Protein AF-C6LG94-F1 (afdb_monomer_lite)

Organism: NCBI:txid478749

Radius of gyration: 18.1 Å; chains: 1; bounding box: 51×27×47 Å

Sequence (139 aa):
MAMPISNYAVVGSKYISIVCTLVPGVIGSIVLNLISSFIYGHWDLTLYVLSMAMSVLIPAFWAAICLLLTYWFGFRSAQMMSILCIFPIFYMVKMLEDETGWKALPDTMTPYVLIFCVICAVLFVFSYFLSVVGYSRKE

Secondary structure (DSSP, 8-state):
------HHHHHHHHHHHHHHHHHHHHHHHHHHHHHHHHHH----HHHHHHHHHHHHHHHHHHHH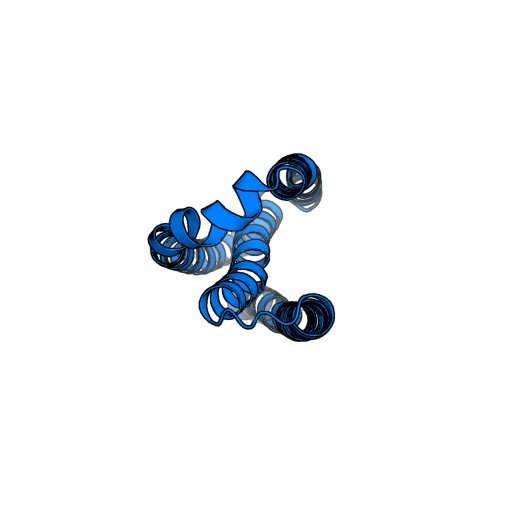HHHHHHHHH-HHHHHHHHHHTHHHHHHHHHHHHSHHHHHHHHHHHHHHHHHHHHHHHHHHHHHHHHHHHHHHTT-

InterPro domains:
  IPR025699 ABC-2 membrane transporter-like [PF13346] (1-135)

Structure (mmCIF, N/CA/C/O backbone):
data_AF-C6LG94-F1
#
_entry.id   AF-C6LG94-F1
#
loop_
_atom_site.group_PDB
_atom_site.id
_atom_site.type_symbol
_atom_site.label_atom_id
_atom_site.label_alt_id
_atom_site.label_comp_id
_atom_site.label_asym_id
_atom_site.label_entity_id
_atom_site.label_seq_id
_atom_site.pdbx_PDB_ins_code
_atom_site.Cartn_x
_atom_site.Cartn_y
_atom_site.Cartn_z
_atom_site.occupancy
_atom_site.B_iso_or_equiv
_atom_site.auth_seq_id
_atom_site.auth_comp_id
_atom_site.auth_asym_id
_atom_site.auth_atom_id
_atom_site.pdbx_PDB_model_num
ATOM 1 N N . MET A 1 1 ? 31.385 -3.767 -11.885 1.00 38.22 1 MET A N 1
ATOM 2 C CA . MET A 1 1 ? 30.985 -5.090 -12.408 1.00 38.22 1 MET A CA 1
ATOM 3 C C . MET A 1 1 ? 29.487 -5.221 -12.204 1.00 38.22 1 MET A C 1
ATOM 5 O O . MET A 1 1 ? 29.061 -5.452 -11.081 1.00 38.22 1 MET A O 1
ATOM 9 N N . ALA A 1 2 ? 28.692 -4.943 -13.237 1.00 41.72 2 ALA A N 1
ATOM 10 C CA . ALA A 1 2 ? 27.245 -5.117 -13.181 1.00 41.72 2 ALA A CA 1
ATOM 11 C C . ALA A 1 2 ? 26.943 -6.586 -13.501 1.00 41.72 2 ALA A C 1
ATOM 13 O O . ALA A 1 2 ? 27.319 -7.069 -14.568 1.00 41.72 2 ALA A O 1
ATOM 14 N N . MET A 1 3 ? 26.337 -7.318 -12.563 1.00 44.34 3 MET A N 1
ATOM 15 C CA . MET A 1 3 ? 25.710 -8.597 -12.901 1.00 44.34 3 MET A CA 1
ATOM 16 C C . MET A 1 3 ? 24.652 -8.329 -13.984 1.00 44.34 3 MET A C 1
ATOM 18 O O . MET A 1 3 ? 23.978 -7.302 -13.885 1.00 44.34 3 MET A O 1
ATOM 22 N N . PRO A 1 4 ? 24.473 -9.213 -14.986 1.00 46.03 4 PRO A N 1
ATOM 23 C CA . PRO A 1 4 ? 23.440 -9.074 -16.010 1.00 46.03 4 PRO A CA 1
ATOM 24 C C . PRO A 1 4 ? 22.075 -9.398 -15.389 1.00 46.03 4 PRO A C 1
ATOM 26 O O . PRO A 1 4 ? 21.450 -10.417 -15.670 1.00 46.03 4 PRO A O 1
ATOM 29 N N . ILE A 1 5 ? 21.643 -8.561 -14.453 1.00 59.53 5 ILE A N 1
ATOM 30 C CA . ILE A 1 5 ? 20.325 -8.635 -13.851 1.00 59.53 5 ILE A CA 1
ATOM 31 C C . ILE A 1 5 ? 19.433 -7.819 -14.768 1.00 59.53 5 ILE A C 1
ATOM 33 O O . ILE A 1 5 ? 19.674 -6.638 -14.988 1.00 59.53 5 ILE A O 1
ATOM 37 N N . SER A 1 6 ? 18.417 -8.469 -15.323 1.00 71.25 6 SER A N 1
ATOM 38 C CA . SER A 1 6 ? 17.424 -7.809 -16.160 1.00 71.25 6 SER A CA 1
ATOM 39 C C . SER A 1 6 ? 16.863 -6.565 -15.458 1.00 71.25 6 SER A C 1
ATOM 41 O O . SER A 1 6 ? 16.521 -6.620 -14.274 1.00 71.25 6 SER A O 1
ATOM 43 N N . ASN A 1 7 ? 16.711 -5.464 -16.193 1.00 70.94 7 ASN A N 1
ATOM 44 C CA . ASN A 1 7 ? 16.163 -4.190 -15.703 1.00 70.94 7 ASN A CA 1
ATOM 45 C C . ASN A 1 7 ? 14.820 -4.373 -14.975 1.00 70.94 7 ASN A C 1
ATOM 47 O O . ASN A 1 7 ? 14.537 -3.718 -13.971 1.00 70.94 7 ASN A O 1
ATOM 51 N N . TYR A 1 8 ? 14.039 -5.361 -15.412 1.00 71.88 8 TYR A N 1
ATOM 52 C CA . TYR A 1 8 ? 12.788 -5.783 -14.787 1.00 71.88 8 TYR A CA 1
ATOM 53 C C . TYR A 1 8 ? 12.966 -6.371 -13.380 1.00 71.88 8 TYR A C 1
ATOM 55 O O . TYR A 1 8 ? 12.137 -6.117 -12.505 1.00 71.88 8 TYR A O 1
ATOM 63 N N . ALA A 1 9 ? 14.039 -7.128 -13.140 1.00 75.44 9 ALA A N 1
ATOM 64 C CA . ALA A 1 9 ? 14.332 -7.746 -11.849 1.00 75.44 9 ALA A CA 1
ATOM 65 C C . ALA A 1 9 ? 14.886 -6.729 -10.837 1.00 75.44 9 ALA A C 1
ATOM 67 O O . ALA A 1 9 ? 14.524 -6.778 -9.660 1.00 75.44 9 ALA A O 1
ATOM 68 N N . VAL A 1 10 ? 15.680 -5.749 -11.288 1.00 77.31 10 VAL A N 1
ATOM 69 C CA . VAL A 1 10 ? 16.163 -4.659 -10.420 1.00 77.31 10 VAL A CA 1
ATOM 70 C C . VAL A 1 10 ? 14.995 -3.801 -9.934 1.00 77.31 10 VAL A C 1
ATOM 72 O O . VAL A 1 10 ? 14.863 -3.573 -8.730 1.00 77.31 10 VAL A O 1
ATOM 75 N N . VAL A 1 11 ? 14.110 -3.375 -10.841 1.00 79.75 11 VAL A N 1
ATOM 76 C CA . VAL A 1 11 ? 12.903 -2.615 -10.476 1.00 79.75 11 VAL A CA 1
ATOM 77 C C . VAL A 1 11 ? 11.954 -3.490 -9.650 1.00 79.75 11 VAL A C 1
ATOM 79 O O . VAL A 1 11 ? 11.510 -3.067 -8.585 1.00 79.75 11 VAL A O 1
ATOM 82 N N . GLY A 1 12 ? 11.719 -4.741 -10.060 1.00 79.75 12 GLY A N 1
ATOM 83 C CA . GLY A 1 12 ? 10.846 -5.687 -9.356 1.00 79.75 12 GLY A CA 1
ATOM 84 C C . GLY A 1 12 ? 11.253 -5.937 -7.906 1.00 79.75 12 GLY A C 1
ATOM 85 O O . GLY A 1 12 ? 10.399 -5.916 -7.022 1.00 79.75 12 GLY A O 1
ATOM 86 N N . SER A 1 13 ? 12.554 -6.065 -7.627 1.00 80.69 13 SER A N 1
ATOM 87 C CA . SER A 1 13 ? 13.054 -6.254 -6.258 1.00 80.69 13 SER A CA 1
ATOM 88 C C . SER A 1 13 ? 12.688 -5.098 -5.315 1.00 80.69 13 SER A C 1
ATOM 90 O O . SER A 1 13 ? 12.392 -5.328 -4.143 1.00 80.69 13 SER A O 1
ATOM 92 N N . LYS A 1 14 ? 12.618 -3.857 -5.822 1.00 83.50 14 LYS A N 1
ATOM 93 C CA . LYS A 1 14 ? 12.214 -2.691 -5.021 1.00 83.50 14 LYS A CA 1
ATOM 94 C C . LYS A 1 14 ? 10.716 -2.675 -4.736 1.00 83.50 14 LYS A C 1
ATOM 96 O O . LYS A 1 14 ? 10.323 -2.353 -3.619 1.00 83.50 14 LYS A O 1
ATOM 101 N N . TYR A 1 15 ? 9.893 -3.064 -5.709 1.00 82.75 15 TYR A N 1
ATOM 102 C CA . TYR A 1 15 ? 8.448 -3.214 -5.505 1.00 82.75 15 TYR A CA 1
ATOM 103 C C . TYR A 1 15 ? 8.140 -4.339 -4.508 1.00 82.75 15 TYR A C 1
ATOM 105 O O . TYR A 1 15 ? 7.320 -4.149 -3.614 1.00 82.75 15 TYR A O 1
ATOM 113 N N . ILE A 1 16 ? 8.864 -5.461 -4.579 1.00 83.19 16 ILE A N 1
ATOM 114 C CA . ILE A 1 16 ? 8.773 -6.547 -3.589 1.00 83.19 16 ILE A CA 1
ATOM 115 C C . ILE A 1 16 ? 9.181 -6.045 -2.200 1.00 83.19 16 ILE A C 1
ATOM 117 O O . ILE A 1 16 ? 8.483 -6.304 -1.223 1.00 83.19 16 ILE A O 1
ATOM 121 N N . SER A 1 17 ? 10.264 -5.268 -2.106 1.00 85.31 17 SER A N 1
ATOM 122 C CA . SER A 1 17 ? 10.684 -4.674 -0.835 1.00 85.31 17 SER A CA 1
ATOM 123 C C . SER A 1 17 ? 9.619 -3.749 -0.238 1.00 85.31 17 SER A C 1
ATOM 125 O O . SER A 1 17 ? 9.471 -3.735 0.979 1.00 85.31 17 SER A O 1
ATOM 127 N N . ILE A 1 18 ? 8.867 -2.998 -1.053 1.00 85.00 18 ILE A N 1
ATOM 128 C CA . ILE A 1 18 ? 7.743 -2.182 -0.566 1.00 85.00 18 ILE A CA 1
ATOM 129 C C . ILE A 1 18 ? 6.655 -3.072 0.017 1.00 85.00 18 ILE A C 1
ATOM 131 O O . ILE A 1 18 ? 6.209 -2.808 1.128 1.00 85.00 18 ILE A O 1
ATOM 135 N N . VAL A 1 19 ? 6.271 -4.138 -0.690 1.00 85.50 19 VAL A N 1
ATOM 136 C CA . VAL A 1 19 ? 5.256 -5.084 -0.207 1.00 85.50 19 VAL A CA 1
ATOM 137 C C . VAL A 1 19 ? 5.681 -5.707 1.126 1.00 85.50 19 VAL A C 1
ATOM 139 O O . VAL A 1 19 ? 4.872 -5.777 2.049 1.00 85.50 19 VAL A O 1
ATOM 142 N N . CYS A 1 20 ? 6.957 -6.068 1.282 1.00 84.19 20 CYS A N 1
ATOM 143 C CA . CYS A 1 20 ? 7.488 -6.557 2.557 1.00 84.19 20 CYS A CA 1
ATOM 144 C C . CYS A 1 20 ? 7.384 -5.514 3.683 1.00 84.19 20 CYS A C 1
ATOM 146 O O . CYS A 1 20 ? 7.068 -5.869 4.816 1.00 84.19 20 CYS A O 1
ATOM 148 N N . THR A 1 21 ? 7.596 -4.230 3.387 1.00 86.00 21 THR A N 1
ATOM 149 C CA . THR A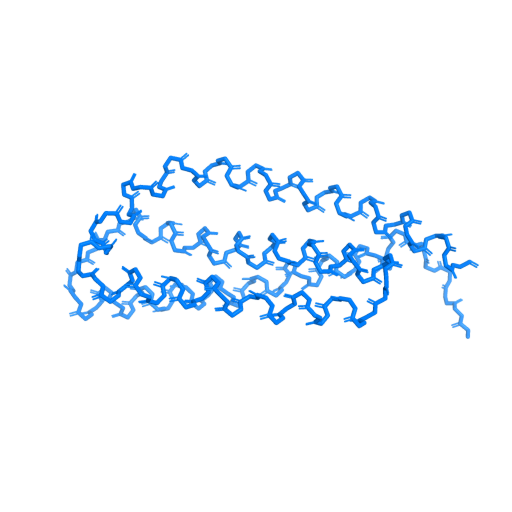 1 21 ? 7.465 -3.142 4.372 1.00 86.00 21 THR A CA 1
ATOM 150 C C . THR A 1 21 ? 6.009 -2.869 4.774 1.00 86.00 21 THR A C 1
ATOM 152 O O . THR A 1 21 ? 5.773 -2.295 5.834 1.00 86.00 21 THR A O 1
ATOM 155 N N . LEU A 1 22 ? 5.011 -3.314 4.001 1.00 86.75 22 LEU A N 1
ATOM 156 C CA . LEU A 1 22 ? 3.598 -3.192 4.394 1.00 86.75 22 LEU A CA 1
ATOM 157 C C . LEU A 1 22 ? 3.242 -4.125 5.564 1.00 86.75 22 LEU A C 1
ATOM 159 O O . LEU A 1 22 ? 2.365 -3.798 6.362 1.00 86.75 22 LEU A O 1
ATOM 163 N N . VAL A 1 23 ? 3.952 -5.250 5.711 1.00 86.06 23 VAL A N 1
ATOM 164 C CA . VAL A 1 23 ? 3.728 -6.250 6.771 1.00 86.06 23 VAL A CA 1
ATOM 165 C C . VAL A 1 23 ? 3.778 -5.643 8.183 1.00 86.06 23 VAL A C 1
ATOM 167 O O . VAL A 1 23 ? 2.801 -5.799 8.918 1.00 86.06 23 VAL A O 1
ATOM 170 N N . PRO A 1 24 ? 4.840 -4.918 8.594 1.00 86.94 24 PRO A N 1
ATOM 171 C CA . PRO A 1 24 ? 4.862 -4.275 9.907 1.00 86.94 24 PRO A CA 1
ATOM 172 C C . PRO A 1 24 ? 3.772 -3.207 10.078 1.00 86.94 24 PRO A C 1
ATOM 174 O O . PRO A 1 24 ? 3.303 -3.013 11.197 1.00 86.94 24 PRO A O 1
ATOM 177 N N . GLY A 1 25 ? 3.322 -2.554 8.998 1.00 84.81 25 GLY A N 1
ATOM 178 C CA . GLY A 1 25 ? 2.196 -1.614 9.040 1.00 84.81 25 GLY A CA 1
ATOM 179 C C . GLY A 1 25 ? 0.890 -2.296 9.453 1.00 84.81 25 GLY A C 1
ATOM 180 O O . GLY A 1 25 ? 0.228 -1.852 10.392 1.00 84.81 25 GLY A O 1
ATOM 181 N N . VAL A 1 26 ? 0.580 -3.436 8.830 1.00 87.38 26 VAL A N 1
ATOM 182 C CA . VAL A 1 26 ? -0.601 -4.249 9.169 1.00 87.38 26 VAL A CA 1
ATOM 183 C C . VAL A 1 26 ? -0.528 -4.754 10.609 1.00 87.38 26 VAL A C 1
ATOM 185 O O . VAL A 1 26 ? -1.506 -4.641 11.345 1.00 87.38 26 VAL A O 1
ATOM 188 N N . ILE A 1 27 ? 0.635 -5.254 11.043 1.00 87.38 27 ILE A N 1
ATOM 189 C CA . ILE A 1 27 ? 0.840 -5.702 12.430 1.00 87.38 27 ILE A CA 1
ATOM 190 C C . ILE A 1 27 ? 0.596 -4.544 13.409 1.00 87.38 27 ILE A C 1
ATOM 192 O O . ILE A 1 27 ? -0.126 -4.712 14.391 1.00 87.38 27 ILE A O 1
ATOM 196 N N . GLY A 1 28 ? 1.145 -3.359 13.122 1.00 84.44 28 GLY A N 1
ATOM 197 C CA . GLY A 1 28 ? 0.933 -2.158 13.930 1.00 84.44 28 GLY A CA 1
ATOM 198 C C . GLY A 1 28 ? -0.540 -1.755 14.015 1.00 84.44 28 GLY A C 1
ATOM 199 O O . GLY A 1 28 ? -1.032 -1.483 15.107 1.00 84.44 28 GLY A O 1
ATOM 200 N N . SER A 1 29 ? -1.266 -1.790 12.893 1.00 85.75 29 SER A N 1
ATOM 201 C CA . SER A 1 29 ? -2.712 -1.529 12.864 1.00 85.75 29 SER A CA 1
ATOM 202 C C . SER A 1 29 ? -3.480 -2.519 13.746 1.00 85.75 29 SER A C 1
ATOM 204 O O . SER A 1 29 ? -4.296 -2.102 14.566 1.00 85.75 29 SER A O 1
ATOM 206 N N . ILE A 1 30 ? -3.181 -3.819 13.656 1.00 85.88 30 ILE A N 1
ATOM 207 C CA . ILE A 1 30 ? -3.836 -4.848 14.477 1.00 85.88 30 ILE A CA 1
ATOM 208 C C . ILE A 1 30 ? -3.601 -4.586 15.968 1.00 85.88 30 ILE A C 1
ATOM 210 O O . ILE A 1 30 ? -4.559 -4.577 16.739 1.00 85.88 30 ILE A O 1
ATOM 214 N N . VAL A 1 31 ? -2.350 -4.338 16.373 1.00 87.88 31 VAL A N 1
ATOM 215 C CA . VAL A 1 31 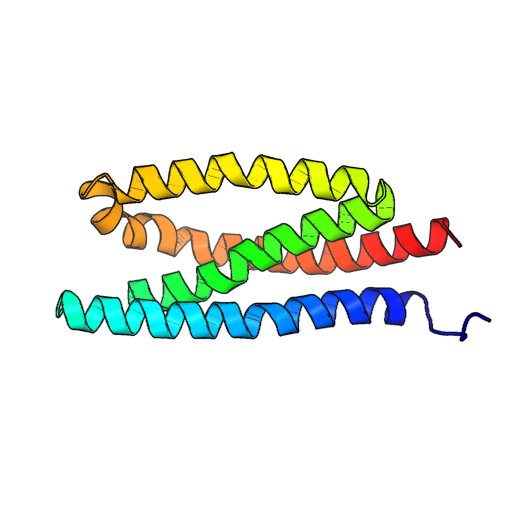? -1.987 -4.102 17.780 1.00 87.88 31 VAL A CA 1
ATOM 216 C C . VAL A 1 31 ? -2.653 -2.836 18.322 1.00 87.88 31 VAL A C 1
ATOM 218 O O . VAL A 1 31 ? -3.246 -2.877 19.399 1.00 87.88 31 VAL A O 1
ATOM 221 N N . LEU A 1 32 ? -2.607 -1.727 17.577 1.00 85.00 32 LEU A N 1
ATOM 222 C CA . LEU A 1 32 ? -3.208 -0.457 17.999 1.00 85.00 32 LEU A CA 1
ATOM 223 C C . LEU A 1 32 ? -4.733 -0.547 18.103 1.00 85.00 32 LEU A C 1
ATOM 225 O O . LEU A 1 32 ? -5.304 -0.063 19.080 1.00 85.00 32 LEU A O 1
ATOM 229 N N . ASN A 1 33 ? -5.389 -1.212 17.147 1.00 83.69 33 ASN A N 1
ATOM 230 C CA . ASN A 1 33 ? -6.829 -1.446 17.226 1.00 83.69 33 ASN A CA 1
ATOM 231 C C . ASN A 1 33 ? -7.181 -2.341 18.426 1.00 83.69 33 ASN A C 1
ATOM 233 O O . ASN A 1 33 ? -8.149 -2.051 19.122 1.00 83.69 33 ASN A O 1
ATOM 237 N N . LEU A 1 34 ? -6.382 -3.376 18.727 1.00 83.56 34 LEU A N 1
ATOM 238 C CA . LEU A 1 34 ? -6.585 -4.229 19.908 1.00 83.56 34 LEU A CA 1
ATOM 239 C C . LEU A 1 34 ? -6.507 -3.438 21.220 1.00 83.56 34 LEU A C 1
ATOM 241 O O . LEU A 1 34 ? -7.356 -3.608 22.093 1.00 83.56 34 LEU A O 1
ATOM 245 N N . ILE A 1 35 ? -5.502 -2.568 21.345 1.00 85.06 35 ILE A N 1
ATOM 246 C CA . ILE A 1 35 ? -5.328 -1.698 22.514 1.00 85.06 35 ILE A CA 1
ATOM 247 C C . ILE A 1 35 ? -6.520 -0.743 22.637 1.00 85.06 35 ILE A C 1
ATOM 249 O O . ILE A 1 35 ? -7.079 -0.602 23.723 1.00 85.06 35 ILE A O 1
ATOM 253 N N . SER A 1 36 ? -6.946 -0.138 21.523 1.00 79.94 36 SER A N 1
ATOM 254 C CA . SER A 1 36 ? -8.110 0.752 21.485 1.00 79.94 36 SER A CA 1
ATOM 255 C C . SER A 1 36 ? -9.386 0.039 21.951 1.00 79.94 36 SER A C 1
ATOM 257 O O . SER A 1 36 ? -10.063 0.513 22.862 1.00 79.94 36 SER A O 1
ATOM 259 N N . SER A 1 37 ? -9.672 -1.155 21.428 1.00 79.94 37 SER A N 1
ATOM 260 C CA . SER A 1 37 ? -10.852 -1.936 21.828 1.00 79.94 37 SER A CA 1
ATOM 261 C C . SER A 1 37 ? -10.829 -2.364 23.290 1.00 79.94 37 SER A C 1
ATOM 263 O O . SER A 1 37 ? -11.882 -2.446 23.918 1.00 79.94 37 SER A O 1
ATOM 265 N N . PHE A 1 38 ? -9.645 -2.606 23.860 1.00 82.56 38 PHE A N 1
ATOM 266 C CA . PHE A 1 38 ? -9.515 -2.911 25.283 1.00 82.56 38 PHE A CA 1
ATOM 267 C C . PHE A 1 38 ? -9.818 -1.694 26.170 1.00 82.56 38 PHE A C 1
ATOM 269 O O . PHE A 1 38 ? -10.447 -1.843 27.214 1.00 82.56 38 PHE A O 1
ATOM 276 N N . ILE A 1 39 ? -9.408 -0.492 25.750 1.00 81.00 39 ILE A N 1
ATOM 277 C CA . ILE A 1 39 ? -9.625 0.756 26.501 1.00 81.00 39 ILE A CA 1
ATOM 278 C C . ILE A 1 39 ? -11.086 1.215 26.413 1.00 81.00 39 ILE A C 1
ATOM 280 O O . ILE A 1 39 ? -11.676 1.583 27.426 1.00 81.00 39 ILE A O 1
ATOM 284 N N . TYR A 1 40 ? -11.670 1.197 25.212 1.00 77.25 40 TYR A N 1
ATOM 285 C CA . TYR A 1 40 ? -13.016 1.728 24.965 1.00 77.25 40 TYR A CA 1
ATOM 286 C C . TYR A 1 40 ? -14.131 0.680 25.104 1.00 77.25 40 TYR A C 1
ATOM 288 O O . TYR A 1 40 ? -15.306 1.039 25.101 1.00 77.25 40 TYR A O 1
ATOM 296 N N . GLY A 1 41 ? -13.792 -0.611 25.214 1.00 73.25 41 GLY A N 1
ATOM 297 C CA . GLY A 1 41 ? -14.753 -1.706 25.393 1.00 73.25 41 GLY A CA 1
ATOM 298 C C . GLY A 1 41 ? -15.709 -1.931 24.214 1.00 73.25 41 GLY A C 1
ATOM 299 O O . GLY A 1 41 ? -16.649 -2.715 24.331 1.00 73.25 41 GLY A O 1
ATOM 300 N N . HIS A 1 42 ? -15.491 -1.254 23.084 1.00 72.31 42 HIS A N 1
ATOM 301 C CA . HIS A 1 42 ? -16.362 -1.279 21.915 1.00 72.31 42 HIS A CA 1
ATOM 302 C C . HIS A 1 42 ? -15.668 -1.997 20.756 1.00 72.31 42 HIS A C 1
ATOM 304 O O . HIS A 1 42 ? -14.581 -1.605 20.337 1.00 72.31 42 HIS A O 1
ATOM 310 N N . TRP A 1 43 ? -16.306 -3.044 20.230 1.00 70.50 43 TRP A N 1
ATOM 311 C CA . TRP A 1 43 ? -15.776 -3.860 19.138 1.00 70.50 43 TRP A CA 1
ATOM 312 C C . TRP A 1 43 ? -16.531 -3.545 17.850 1.00 70.50 43 TRP A C 1
ATOM 314 O O . TRP A 1 43 ? -17.629 -4.053 17.634 1.00 70.50 43 TRP A O 1
ATOM 324 N N . ASP A 1 44 ? -15.944 -2.711 16.993 1.00 77.31 44 ASP A N 1
ATOM 325 C CA . ASP A 1 44 ? -16.489 -2.438 15.661 1.00 77.31 44 ASP A CA 1
ATOM 326 C C . ASP A 1 44 ? -15.606 -3.070 14.582 1.00 77.31 44 ASP A C 1
ATOM 328 O O . ASP A 1 44 ? -14.503 -2.610 14.276 1.00 77.31 44 ASP A O 1
ATOM 332 N N . LEU A 1 45 ? -16.113 -4.151 13.995 1.00 78.06 45 LEU A N 1
ATOM 333 C CA . LEU A 1 45 ? -15.409 -4.934 12.984 1.00 78.06 45 LEU A CA 1
ATOM 334 C C . LEU A 1 45 ? -15.180 -4.128 11.690 1.00 78.06 45 LEU A C 1
ATOM 336 O O . LEU A 1 45 ? -14.186 -4.346 10.994 1.00 78.06 45 LEU A O 1
ATOM 340 N N . THR A 1 46 ? -16.042 -3.149 11.402 1.00 77.44 46 THR A N 1
ATOM 341 C CA . THR A 1 46 ? -15.941 -2.274 10.224 1.00 77.44 46 THR A CA 1
ATOM 342 C C . THR A 1 46 ? -14.736 -1.350 10.341 1.00 77.44 46 THR A C 1
ATOM 344 O O . THR A 1 46 ? -13.947 -1.237 9.402 1.00 77.44 46 THR A O 1
ATOM 347 N N . LEU A 1 47 ? -14.534 -0.751 11.519 1.00 76.31 47 LEU A N 1
ATOM 348 C CA . LEU A 1 47 ? -13.378 0.106 11.802 1.00 76.31 47 LEU A CA 1
ATOM 349 C C . LEU A 1 47 ? -12.059 -0.675 11.766 1.00 76.31 47 LEU A C 1
ATOM 351 O O . LEU A 1 47 ? -11.060 -0.161 11.264 1.00 76.31 47 LEU A O 1
ATOM 355 N N . TYR A 1 48 ? -12.056 -1.931 12.219 1.00 81.19 48 TYR A N 1
ATOM 356 C CA . TYR A 1 48 ? -10.884 -2.807 12.120 1.00 81.19 48 TYR A CA 1
ATOM 357 C C . TYR A 1 48 ? -10.481 -3.068 10.670 1.00 81.19 48 TYR A C 1
ATOM 359 O O . TYR A 1 48 ? -9.314 -2.901 10.308 1.00 81.19 48 TYR A O 1
ATOM 367 N N . VAL A 1 49 ? -11.444 -3.468 9.834 1.00 81.19 49 VAL A N 1
ATOM 368 C CA . VAL A 1 49 ? -11.195 -3.736 8.411 1.00 81.19 49 VAL A CA 1
ATOM 369 C C . VAL A 1 49 ? -10.763 -2.459 7.696 1.00 81.19 49 VAL A C 1
ATOM 371 O O . VAL A 1 49 ? -9.802 -2.488 6.927 1.00 81.19 49 VAL A O 1
ATOM 374 N N . LEU A 1 50 ? -11.407 -1.330 7.996 1.00 81.81 50 LEU A N 1
ATOM 375 C CA . LEU A 1 50 ? -11.059 -0.029 7.433 1.00 81.81 50 LEU A CA 1
ATOM 376 C C . LEU A 1 50 ? -9.636 0.399 7.820 1.00 81.81 50 LEU A C 1
ATOM 378 O O . LEU A 1 50 ? -8.865 0.827 6.962 1.00 81.81 50 LEU A O 1
ATOM 382 N N . SER A 1 51 ? -9.262 0.236 9.089 1.00 82.56 51 SER A N 1
ATOM 383 C CA . SER A 1 51 ? -7.931 0.571 9.604 1.00 82.56 51 SER A CA 1
ATOM 384 C C . SER A 1 51 ? -6.840 -0.302 8.977 1.00 82.56 51 SER A C 1
ATOM 386 O O . SER A 1 51 ? -5.823 0.220 8.512 1.00 82.56 51 SER A O 1
ATOM 388 N N . MET A 1 52 ? -7.073 -1.615 8.863 1.00 83.69 52 MET A N 1
ATOM 389 C CA . MET A 1 52 ? -6.150 -2.523 8.171 1.00 83.69 52 MET A CA 1
ATOM 390 C C . MET A 1 52 ? -6.016 -2.172 6.685 1.00 83.69 52 MET A C 1
ATOM 392 O O . MET A 1 52 ? -4.901 -2.121 6.167 1.00 83.69 52 MET A O 1
ATOM 396 N N . ALA A 1 53 ? -7.127 -1.876 6.003 1.00 85.12 53 ALA A N 1
ATOM 397 C CA . ALA A 1 53 ? -7.112 -1.484 4.598 1.00 85.12 53 ALA A CA 1
ATOM 398 C C . ALA A 1 53 ? -6.328 -0.180 4.386 1.00 85.12 53 ALA A C 1
ATOM 400 O O . ALA A 1 53 ? -5.432 -0.130 3.544 1.00 85.12 53 ALA A O 1
ATOM 401 N N . MET A 1 54 ? -6.594 0.860 5.181 1.00 83.50 54 MET A N 1
ATOM 402 C CA . MET A 1 54 ? -5.908 2.151 5.051 1.00 83.50 54 MET A CA 1
ATOM 403 C C . MET A 1 54 ? -4.423 2.076 5.411 1.00 83.50 54 MET A C 1
ATOM 405 O O . MET A 1 54 ? -3.610 2.743 4.767 1.00 83.50 54 MET A O 1
ATOM 409 N N . SER A 1 55 ? -4.052 1.218 6.366 1.00 84.75 55 SER A N 1
ATOM 410 C CA . SER A 1 55 ? -2.652 0.956 6.721 1.00 84.75 55 SER A CA 1
ATOM 411 C C . SER A 1 55 ? -1.832 0.403 5.548 1.00 84.75 55 SER A C 1
ATOM 413 O O . SER A 1 55 ? -0.632 0.652 5.469 1.00 84.75 55 SER A O 1
ATOM 415 N N . VAL A 1 56 ? -2.472 -0.289 4.600 1.00 86.31 56 VAL A N 1
ATOM 416 C CA . VAL A 1 56 ? -1.825 -0.812 3.387 1.00 86.31 56 VAL A CA 1
ATOM 417 C C . VAL A 1 56 ? -1.951 0.164 2.219 1.00 86.31 56 VAL A C 1
ATOM 419 O O . VAL A 1 56 ? -0.968 0.435 1.527 1.00 86.31 56 VAL A O 1
ATOM 422 N N . LEU A 1 57 ? -3.152 0.701 1.994 1.00 85.44 57 LEU A N 1
ATOM 423 C CA . LEU A 1 57 ? -3.462 1.508 0.816 1.00 85.44 57 LEU A CA 1
ATOM 424 C C . LEU A 1 57 ? -2.713 2.843 0.811 1.00 85.44 57 LEU A C 1
ATOM 426 O O . LEU A 1 57 ? -2.172 3.220 -0.227 1.00 85.44 57 LEU A O 1
ATOM 430 N N . ILE A 1 58 ? -2.625 3.533 1.954 1.00 84.50 58 ILE A N 1
ATOM 431 C CA . ILE A 1 58 ? -1.960 4.843 2.030 1.00 84.50 58 ILE A CA 1
ATOM 432 C C . ILE A 1 58 ? -0.457 4.713 1.721 1.00 84.50 58 ILE A C 1
ATOM 434 O O . ILE A 1 58 ? 0.018 5.408 0.814 1.00 84.50 58 ILE A O 1
ATOM 438 N N . PRO A 1 59 ? 0.311 3.814 2.375 1.00 83.00 59 PRO A N 1
ATOM 439 C CA . PRO A 1 59 ? 1.722 3.643 2.042 1.00 83.00 59 PRO A CA 1
ATOM 440 C C . PRO A 1 59 ? 1.946 3.097 0.630 1.00 83.00 59 PRO A C 1
ATOM 442 O O . PRO A 1 59 ? 2.891 3.525 -0.029 1.00 83.00 59 PRO A O 1
ATOM 445 N N . ALA A 1 60 ? 1.093 2.191 0.135 1.00 85.19 60 ALA A N 1
ATOM 446 C CA . ALA A 1 60 ? 1.231 1.627 -1.210 1.00 85.19 60 ALA A CA 1
ATOM 447 C C . ALA A 1 60 ? 1.008 2.677 -2.309 1.00 85.19 60 ALA A C 1
ATOM 449 O O . ALA A 1 60 ? 1.818 2.779 -3.235 1.00 85.19 60 ALA A O 1
ATOM 450 N N . PHE A 1 61 ? -0.048 3.487 -2.182 1.00 85.62 61 PHE A N 1
ATOM 451 C CA . PHE A 1 61 ? -0.324 4.616 -3.074 1.00 85.62 61 PHE A CA 1
ATOM 452 C C . PHE A 1 61 ? 0.867 5.569 -3.131 1.00 85.62 61 PHE A C 1
ATOM 454 O O . PHE A 1 61 ? 1.342 5.951 -4.202 1.00 85.62 61 PHE A O 1
ATOM 461 N N . TRP A 1 62 ? 1.388 5.912 -1.955 1.00 81.31 62 TRP A N 1
ATOM 462 C CA . TRP A 1 62 ? 2.488 6.849 -1.840 1.00 81.31 62 TRP A CA 1
ATOM 463 C C . TRP A 1 62 ? 3.793 6.297 -2.421 1.00 81.31 62 TRP A C 1
ATOM 465 O O . TRP A 1 62 ? 4.476 6.965 -3.200 1.00 81.31 62 TRP A O 1
ATOM 475 N N . ALA A 1 63 ? 4.113 5.043 -2.103 1.00 85.31 63 ALA A N 1
ATOM 476 C CA . ALA A 1 63 ? 5.300 4.372 -2.610 1.00 85.31 63 ALA A CA 1
ATOM 477 C C . ALA A 1 63 ? 5.280 4.249 -4.143 1.00 85.31 63 ALA A C 1
ATOM 479 O O . ALA A 1 63 ? 6.321 4.445 -4.777 1.00 85.31 63 ALA A O 1
ATOM 480 N N . ALA A 1 64 ? 4.106 4.013 -4.746 1.00 85.19 64 ALA A N 1
ATOM 481 C CA . ALA A 1 64 ? 3.946 4.002 -6.199 1.00 85.19 64 ALA A CA 1
ATOM 482 C C . ALA A 1 64 ? 4.353 5.344 -6.828 1.00 85.19 64 ALA A C 1
ATOM 484 O O . ALA A 1 64 ? 5.100 5.360 -7.807 1.00 85.19 64 ALA A O 1
ATOM 485 N N . ILE A 1 65 ? 3.911 6.467 -6.255 1.00 85.25 65 ILE A N 1
ATOM 486 C CA . ILE A 1 65 ? 4.225 7.811 -6.763 1.00 85.25 65 ILE A CA 1
ATOM 487 C C . ILE A 1 65 ? 5.710 8.140 -6.555 1.00 85.25 65 ILE A C 1
ATOM 489 O O . ILE A 1 65 ? 6.384 8.597 -7.482 1.00 85.25 65 ILE A O 1
ATOM 493 N N . CYS A 1 66 ? 6.247 7.878 -5.360 1.00 82.44 66 CYS A N 1
ATOM 494 C CA . CYS A 1 66 ? 7.645 8.166 -5.036 1.00 82.44 66 CYS A CA 1
ATOM 495 C C . CYS A 1 66 ? 8.625 7.386 -5.917 1.00 82.44 66 CYS A C 1
ATOM 497 O O . CYS A 1 66 ? 9.616 7.959 -6.381 1.00 82.44 66 CYS A O 1
ATOM 499 N N . LEU A 1 67 ? 8.370 6.098 -6.170 1.00 82.44 67 LEU A N 1
ATOM 500 C CA . LEU A 1 67 ? 9.225 5.305 -7.053 1.00 82.44 67 LEU A CA 1
ATOM 501 C C . LEU A 1 67 ? 9.182 5.822 -8.486 1.00 82.44 67 LEU A C 1
ATOM 503 O O . LEU A 1 67 ? 10.244 6.010 -9.084 1.00 82.44 67 LEU A O 1
ATOM 507 N N . LEU A 1 68 ? 7.987 6.120 -9.002 1.00 82.12 68 LEU A N 1
ATOM 508 C CA . LEU A 1 68 ? 7.826 6.655 -10.349 1.00 82.12 68 LEU A CA 1
ATOM 509 C C . LEU A 1 68 ? 8.667 7.918 -10.553 1.00 82.12 68 LEU A C 1
ATOM 511 O O . LEU A 1 68 ? 9.457 8.014 -11.497 1.00 82.12 68 LEU A O 1
ATOM 515 N N . LEU A 1 69 ? 8.545 8.865 -9.619 1.00 80.81 69 LEU A N 1
ATOM 516 C CA . LEU A 1 69 ? 9.313 10.104 -9.651 1.00 80.81 69 LEU A CA 1
ATOM 517 C C . LEU A 1 69 ? 10.813 9.860 -9.482 1.00 80.81 69 LEU A C 1
ATOM 519 O O . LEU A 1 69 ? 11.606 10.498 -10.170 1.00 80.81 69 LEU A O 1
ATOM 523 N N . THR A 1 70 ? 11.224 8.923 -8.625 1.00 81.19 70 THR A N 1
ATOM 524 C CA . THR A 1 70 ? 12.649 8.609 -8.427 1.00 81.19 70 THR A CA 1
ATOM 525 C C . THR A 1 70 ? 13.290 8.115 -9.723 1.00 81.19 70 THR A C 1
ATOM 527 O O . THR A 1 70 ? 14.377 8.569 -10.093 1.00 81.19 70 THR A O 1
ATOM 530 N N . TYR A 1 71 ? 12.612 7.224 -10.449 1.00 77.75 71 TYR A N 1
ATOM 531 C CA . TYR A 1 71 ? 13.131 6.683 -11.704 1.00 77.75 71 TYR A CA 1
ATOM 532 C C . TYR A 1 71 ? 13.165 7.717 -12.827 1.00 77.75 71 TYR A C 1
ATOM 534 O O . TYR A 1 71 ? 14.098 7.690 -13.627 1.00 77.75 71 TYR A O 1
ATOM 542 N N . TRP A 1 72 ? 12.242 8.678 -12.852 1.00 77.94 72 TRP A N 1
ATOM 543 C CA . TRP A 1 72 ? 12.234 9.742 -13.859 1.00 77.94 72 TRP A CA 1
ATOM 544 C C . TRP A 1 72 ? 13.112 10.940 -13.480 1.00 77.94 72 TRP A C 1
ATOM 546 O O . TRP A 1 72 ? 14.109 11.216 -14.147 1.00 77.94 72 TRP A O 1
ATOM 556 N N . PHE A 1 73 ? 12.816 11.600 -12.367 1.00 78.62 73 PHE A N 1
ATOM 557 C CA . PHE A 1 73 ? 13.406 12.879 -11.961 1.00 78.62 73 PHE A CA 1
ATOM 558 C C . PHE A 1 73 ? 14.559 12.749 -10.952 1.00 78.62 73 PHE A C 1
ATOM 560 O O . PHE A 1 73 ? 15.215 13.739 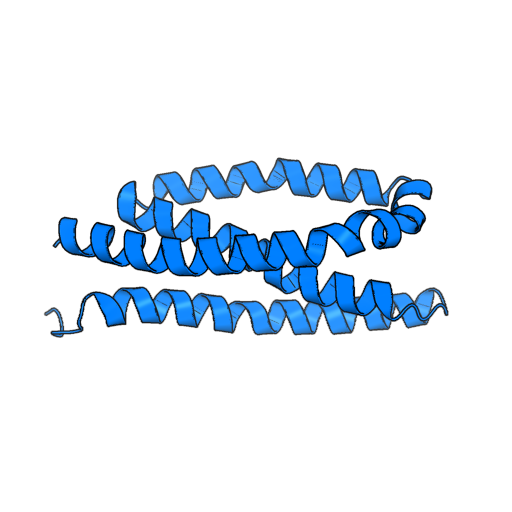-10.631 1.00 78.62 73 PHE A O 1
ATOM 567 N N . GLY A 1 74 ? 14.846 11.541 -10.458 1.00 76.75 74 GLY A N 1
ATOM 568 C CA . GLY A 1 74 ? 15.918 11.294 -9.489 1.00 76.75 74 GLY A CA 1
ATOM 569 C C . GLY A 1 74 ? 15.502 11.533 -8.032 1.00 76.75 74 GLY A C 1
ATOM 570 O O . GLY A 1 74 ? 14.393 11.976 -7.733 1.00 76.75 74 GLY A O 1
ATOM 571 N N . PHE A 1 75 ? 16.415 11.233 -7.103 1.00 73.00 75 PHE A N 1
ATOM 572 C CA . PHE A 1 75 ? 16.125 11.096 -5.664 1.00 73.00 75 PHE A CA 1
ATOM 573 C C . PHE A 1 75 ? 15.601 12.378 -4.990 1.00 73.00 75 PHE A C 1
ATOM 575 O O . PHE A 1 75 ? 14.764 12.322 -4.092 1.00 73.00 75 PHE A O 1
ATOM 582 N N . ARG A 1 76 ? 16.041 13.553 -5.462 1.00 72.62 76 ARG A N 1
ATOM 583 C CA . ARG A 1 76 ? 15.642 14.856 -4.900 1.00 72.62 76 ARG A CA 1
ATOM 584 C C . ARG A 1 76 ? 14.146 15.142 -5.059 1.00 72.62 76 ARG A C 1
ATOM 586 O O . ARG A 1 76 ? 13.549 15.774 -4.195 1.00 72.62 76 ARG A O 1
ATOM 593 N N . SER A 1 77 ? 13.541 14.661 -6.145 1.00 72.81 77 SER A N 1
ATOM 594 C CA . SER A 1 77 ? 12.114 14.863 -6.429 1.00 72.81 77 SER A CA 1
ATOM 595 C C . SER A 1 77 ? 11.216 14.054 -5.487 1.00 72.81 77 SER A C 1
ATOM 597 O O . SER A 1 77 ? 10.235 14.576 -4.960 1.00 72.81 77 SER A O 1
ATOM 599 N N . ALA A 1 78 ? 11.599 12.807 -5.204 1.00 69.88 78 ALA A N 1
ATOM 600 C CA . ALA A 1 78 ? 10.868 11.931 -4.300 1.00 69.88 78 ALA A CA 1
ATOM 601 C C . ALA A 1 78 ? 10.896 12.452 -2.859 1.00 69.88 78 ALA A C 1
ATOM 603 O O . ALA A 1 78 ? 9.889 12.377 -2.161 1.00 69.88 78 ALA A O 1
ATOM 604 N N . GLN A 1 79 ? 12.013 13.055 -2.438 1.00 71.12 79 GLN A N 1
ATOM 605 C CA . GLN A 1 79 ? 12.127 13.667 -1.115 1.00 71.12 79 GLN A CA 1
ATOM 606 C C . GLN A 1 79 ? 11.219 14.898 -0.957 1.00 71.12 79 GLN A C 1
ATOM 608 O O . GLN A 1 79 ? 10.593 15.055 0.088 1.00 71.12 79 GLN A O 1
ATOM 613 N N . MET A 1 80 ? 11.090 15.735 -1.995 1.00 74.50 80 MET A N 1
ATOM 614 C CA . MET A 1 80 ? 10.173 16.884 -1.973 1.00 74.50 80 MET A CA 1
ATOM 615 C C . MET A 1 80 ? 8.706 16.453 -1.938 1.00 74.50 80 MET A C 1
ATOM 617 O O . MET A 1 80 ? 7.907 17.085 -1.251 1.00 74.50 80 MET A O 1
ATOM 621 N N . MET A 1 81 ? 8.351 15.353 -2.609 1.00 72.00 81 MET A N 1
ATOM 622 C CA . MET A 1 81 ? 7.012 14.783 -2.462 1.00 72.00 81 MET A CA 1
ATOM 623 C C . MET A 1 81 ? 6.762 14.329 -1.028 1.00 72.00 81 MET A C 1
ATOM 625 O O . MET A 1 81 ? 5.728 14.687 -0.475 1.00 72.00 81 MET A O 1
ATOM 629 N N . SER A 1 82 ? 7.686 13.598 -0.391 1.00 70.00 82 SER A N 1
ATOM 630 C CA . SER A 1 82 ? 7.485 13.111 0.986 1.00 70.00 82 SER A CA 1
ATOM 631 C C . SER A 1 82 ? 7.249 14.235 2.004 1.00 70.00 82 SER A C 1
ATOM 633 O O . SER A 1 82 ? 6.577 14.013 3.005 1.00 70.00 82 SER A O 1
ATOM 635 N N . ILE A 1 83 ? 7.735 15.453 1.744 1.00 79.44 83 ILE A N 1
ATOM 636 C CA . ILE A 1 83 ? 7.438 16.632 2.576 1.00 79.44 83 ILE A CA 1
ATOM 637 C C . ILE A 1 83 ? 5.963 17.054 2.447 1.00 79.44 83 ILE A C 1
ATOM 639 O O . ILE A 1 83 ? 5.358 17.484 3.428 1.00 79.44 83 ILE A O 1
ATOM 643 N N . LEU A 1 84 ? 5.337 16.872 1.279 1.00 77.44 84 LEU A N 1
ATOM 644 C CA . LEU A 1 84 ? 3.914 17.169 1.084 1.00 77.44 84 LEU A CA 1
ATOM 645 C C . LEU A 1 84 ? 2.988 16.232 1.877 1.00 77.44 84 LEU A C 1
ATOM 647 O O . LEU A 1 84 ? 1.848 16.617 2.130 1.00 77.44 84 LEU A O 1
ATOM 651 N N . CYS A 1 85 ? 3.459 15.064 2.343 1.00 68.75 85 CYS A N 1
ATOM 652 C CA . CYS A 1 85 ? 2.686 14.175 3.227 1.00 68.75 85 CYS A CA 1
ATOM 653 C C . CYS A 1 85 ? 2.296 14.811 4.562 1.00 68.75 85 CYS A C 1
ATOM 655 O O . CYS A 1 85 ? 1.385 14.321 5.225 1.00 68.75 85 CYS A O 1
ATOM 657 N N . ILE A 1 86 ? 2.959 15.892 4.966 1.00 74.12 86 ILE A N 1
ATOM 658 C CA . ILE A 1 86 ? 2.666 16.567 6.227 1.00 74.12 86 ILE A CA 1
ATOM 659 C C . ILE A 1 86 ? 1.229 17.120 6.221 1.00 74.12 86 ILE A C 1
ATOM 661 O O . ILE A 1 86 ? 0.505 16.954 7.200 1.00 74.12 86 ILE A O 1
ATOM 665 N N . PHE A 1 87 ? 0.769 17.690 5.102 1.00 76.62 87 PHE A N 1
ATOM 666 C CA . PHE A 1 87 ? -0.573 18.275 4.982 1.00 76.62 87 PHE A CA 1
ATOM 667 C C . PHE A 1 87 ? -1.725 17.280 5.225 1.00 76.62 87 PHE A C 1
ATOM 669 O O . PHE A 1 87 ? -2.579 17.571 6.066 1.00 76.62 87 PHE A O 1
ATOM 676 N N . PRO A 1 88 ? -1.781 16.109 4.560 1.00 71.44 88 PRO A N 1
ATOM 677 C CA . PRO A 1 88 ? -2.841 15.138 4.813 1.00 71.44 88 PRO A CA 1
ATOM 678 C C . PRO A 1 88 ? -2.785 14.546 6.226 1.00 71.44 88 PRO A C 1
ATOM 680 O O . PRO A 1 88 ? -3.840 14.288 6.798 1.00 71.44 88 PRO A O 1
ATOM 683 N N . ILE A 1 89 ? -1.600 14.390 6.831 1.00 75.25 89 ILE A N 1
ATOM 684 C CA . ILE A 1 89 ? -1.486 13.930 8.227 1.00 75.25 89 ILE A CA 1
ATOM 685 C C . ILE A 1 89 ? -2.126 14.948 9.178 1.00 75.25 89 ILE A C 1
ATOM 687 O O . ILE A 1 89 ? -2.918 14.566 10.035 1.00 75.25 89 ILE A O 1
ATOM 691 N N . PHE A 1 90 ? -1.847 16.242 8.997 1.00 75.50 90 PHE A N 1
ATOM 692 C CA . PHE A 1 90 ? -2.472 17.298 9.799 1.00 75.50 90 PHE A CA 1
ATOM 693 C C . PHE A 1 90 ? -3.994 17.340 9.642 1.00 75.50 90 PHE A C 1
ATOM 695 O O . PHE A 1 90 ? -4.705 17.487 10.635 1.00 75.50 90 PHE A O 1
ATOM 702 N N . TYR A 1 91 ? -4.495 17.179 8.415 1.00 72.56 91 TYR A N 1
ATOM 703 C CA . TYR A 1 91 ? -5.934 17.111 8.162 1.00 72.56 91 TYR A CA 1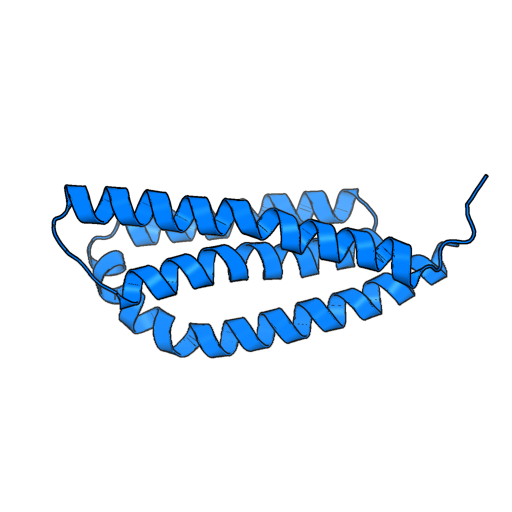
ATOM 704 C C . TYR A 1 91 ? -6.583 15.916 8.876 1.00 72.56 91 TYR A C 1
ATOM 706 O O . TYR A 1 91 ? -7.614 16.077 9.524 1.00 72.56 91 TYR A O 1
ATOM 714 N N . MET A 1 92 ? -5.948 14.741 8.821 1.00 69.19 92 MET A N 1
ATOM 715 C CA . MET A 1 92 ? -6.427 13.543 9.518 1.00 69.19 92 MET A CA 1
ATOM 716 C C . MET A 1 92 ? -6.440 13.737 11.035 1.00 69.19 92 MET A C 1
ATOM 718 O O . MET A 1 92 ? -7.443 13.438 11.668 1.00 69.19 92 MET A O 1
ATOM 722 N N . VAL A 1 93 ? -5.379 14.300 11.625 1.00 72.12 93 VAL A N 1
ATOM 723 C CA . VAL A 1 93 ? -5.341 14.595 13.070 1.00 72.12 93 VAL A CA 1
ATOM 724 C C . VAL A 1 93 ? -6.466 15.548 13.471 1.00 72.12 93 VAL A C 1
ATOM 726 O O . VAL A 1 93 ? -7.102 15.327 14.496 1.00 72.12 93 VAL A O 1
ATOM 729 N N . LYS A 1 94 ? -6.766 16.560 12.650 1.00 72.06 94 LYS A N 1
ATOM 730 C CA . LYS A 1 94 ? -7.883 17.475 12.913 1.00 72.06 94 LYS A CA 1
ATOM 731 C C . LYS A 1 94 ? -9.247 16.793 12.839 1.00 72.06 94 LYS A C 1
ATOM 733 O O . LYS A 1 94 ? -10.064 16.996 13.726 1.00 72.06 94 LYS A O 1
ATOM 738 N N . MET A 1 95 ? -9.463 15.934 11.847 1.00 66.62 95 MET A N 1
ATOM 739 C CA . MET A 1 95 ? -10.689 15.130 11.738 1.00 66.62 95 MET A CA 1
ATOM 740 C C . MET A 1 95 ? -10.865 14.148 12.907 1.00 66.62 95 MET A C 1
ATOM 742 O O . MET A 1 95 ? -11.992 13.786 13.228 1.00 66.62 95 MET A O 1
ATOM 746 N N . LEU A 1 96 ? -9.769 13.719 13.543 1.00 67.06 96 LEU A N 1
ATOM 747 C CA . LEU A 1 96 ? -9.794 12.879 14.746 1.00 67.06 96 LEU A CA 1
ATOM 748 C C . LEU A 1 96 ? -9.973 13.689 16.043 1.00 67.06 96 LEU A C 1
ATOM 750 O O . LEU A 1 96 ? -10.334 13.117 17.065 1.00 67.06 96 LEU A O 1
ATOM 754 N N . GLU A 1 97 ? -9.694 14.990 16.047 1.00 67.88 97 GLU A N 1
ATOM 755 C CA . GLU A 1 97 ? -9.917 15.852 17.216 1.00 67.88 97 GLU A CA 1
ATOM 756 C C . GLU A 1 97 ? -11.408 16.189 17.377 1.00 67.88 97 GLU A C 1
ATOM 758 O O . GLU A 1 97 ? -11.914 16.270 18.495 1.00 67.88 97 GLU A O 1
ATOM 763 N N . ASP A 1 98 ? -12.131 16.305 16.262 1.00 71.81 98 ASP A N 1
ATOM 764 C CA . ASP A 1 98 ? -13.576 16.495 16.265 1.00 71.81 98 ASP A CA 1
ATOM 765 C C . ASP A 1 98 ? -14.289 15.154 16.546 1.00 71.81 98 ASP A C 1
ATOM 767 O O . ASP A 1 98 ? -14.257 14.222 15.740 1.00 71.81 98 ASP A O 1
ATOM 771 N N . GLU A 1 99 ? -14.986 15.035 17.685 1.00 58.94 99 GLU A N 1
ATOM 772 C CA . GLU A 1 99 ? -15.734 13.819 18.079 1.00 58.94 99 GLU A CA 1
ATOM 773 C C . GLU A 1 99 ? -16.776 13.373 17.029 1.00 58.94 99 GLU A C 1
ATOM 775 O O . GLU A 1 99 ? -17.145 12.196 16.940 1.00 58.94 99 GLU A O 1
ATOM 780 N N . THR A 1 100 ? -17.244 14.311 16.203 1.00 59.84 100 THR A N 1
ATOM 781 C CA . THR A 1 100 ? -18.139 14.070 15.063 1.00 59.84 100 THR A CA 1
ATOM 782 C C . THR A 1 100 ? -17.438 13.347 13.910 1.00 59.84 100 THR A C 1
ATOM 784 O O . THR A 1 100 ? -18.070 12.538 13.227 1.00 59.84 100 THR A O 1
ATOM 787 N N . GLY A 1 101 ? -16.135 13.574 13.726 1.00 60.66 101 GLY A N 1
ATOM 788 C CA . GLY A 1 101 ? -15.315 12.940 12.698 1.00 60.66 101 GLY A CA 1
ATOM 789 C C . GLY A 1 101 ? -15.107 11.448 12.947 1.00 60.66 101 GLY A C 1
ATOM 790 O O . GLY A 1 101 ? -15.222 10.661 12.011 1.00 60.66 101 GLY A O 1
ATOM 791 N N . TRP A 1 102 ? -14.929 11.025 14.205 1.00 60.94 102 TRP A N 1
ATOM 792 C CA . TRP A 1 102 ? -14.791 9.604 14.564 1.00 60.94 102 TRP A CA 1
ATOM 793 C C . TRP A 1 102 ? -16.031 8.771 14.240 1.00 60.94 102 TRP A C 1
ATOM 795 O O . TRP A 1 102 ? -15.909 7.666 13.712 1.00 60.94 102 TRP A O 1
ATOM 805 N N . LYS A 1 103 ? -17.227 9.292 14.539 1.00 65.00 103 LYS A N 1
ATOM 806 C CA . LYS A 1 103 ? -18.489 8.574 14.290 1.00 65.00 103 LYS A CA 1
ATOM 807 C C . LYS A 1 103 ? -18.875 8.556 12.813 1.00 65.00 103 LYS A C 1
ATOM 809 O O . LYS A 1 103 ? -19.465 7.583 12.364 1.00 65.00 103 LYS A O 1
ATOM 814 N N . ALA A 1 104 ? -18.526 9.599 12.061 1.00 67.38 104 ALA A N 1
ATOM 815 C CA . ALA A 1 104 ? -18.817 9.684 10.631 1.00 67.38 104 ALA A CA 1
ATOM 816 C C . ALA A 1 104 ? -17.753 9.007 9.746 1.00 67.38 104 ALA A C 1
ATOM 818 O O . ALA A 1 104 ? -18.000 8.777 8.560 1.00 67.38 104 ALA A O 1
ATOM 819 N N . LEU A 1 105 ? -16.572 8.683 10.286 1.00 70.50 105 LEU A N 1
ATOM 820 C CA . LEU A 1 105 ? -15.459 8.102 9.531 1.00 70.50 105 LEU A CA 1
ATOM 821 C C . LEU A 1 105 ? -15.823 6.796 8.797 1.00 70.50 105 LEU A C 1
ATOM 823 O O . LEU A 1 105 ? -15.581 6.718 7.591 1.00 70.50 105 LEU A O 1
ATOM 827 N N . PRO A 1 106 ? -16.403 5.768 9.453 1.00 68.25 106 PRO A N 1
ATOM 828 C CA . PRO A 1 106 ? -16.698 4.515 8.768 1.00 68.25 106 PRO A CA 1
ATOM 829 C C . PRO A 1 106 ? -17.785 4.693 7.704 1.00 68.25 106 PRO A C 1
ATOM 831 O O . PRO A 1 106 ? -17.608 4.206 6.587 1.00 68.25 106 PRO A O 1
ATOM 834 N N . ASP A 1 107 ? -18.840 5.461 7.980 1.00 71.56 107 ASP A N 1
ATOM 835 C CA . ASP A 1 107 ? -19.932 5.680 7.021 1.00 71.56 107 ASP A CA 1
ATOM 836 C C . ASP A 1 107 ? -19.477 6.465 5.787 1.00 71.56 107 ASP A C 1
ATOM 838 O O . ASP A 1 107 ? -19.879 6.169 4.660 1.00 71.56 107 ASP A O 1
ATOM 842 N N . THR A 1 108 ? -18.593 7.445 5.978 1.00 72.69 108 THR A N 1
ATOM 843 C CA . THR A 1 108 ? -18.068 8.248 4.871 1.00 72.69 108 THR A CA 1
ATOM 844 C C . THR A 1 108 ? -16.998 7.515 4.075 1.00 72.69 108 THR A C 1
ATOM 846 O O . THR A 1 108 ? -16.982 7.655 2.858 1.00 72.69 108 THR A O 1
ATOM 849 N N . MET A 1 109 ? -16.119 6.723 4.702 1.00 73.50 109 MET A N 1
ATOM 850 C CA . MET A 1 109 ? -14.978 6.108 4.009 1.00 73.50 109 MET A CA 1
ATOM 851 C C . MET A 1 109 ? -15.295 4.758 3.359 1.00 73.50 109 MET A C 1
ATOM 853 O O . MET A 1 109 ? -14.759 4.475 2.286 1.00 73.50 109 MET A O 1
ATOM 857 N N . THR A 1 110 ? -16.172 3.942 3.955 1.00 75.00 110 THR A N 1
ATOM 858 C CA . THR A 1 110 ? -16.521 2.597 3.452 1.00 75.00 110 THR A CA 1
ATOM 859 C C . THR A 1 110 ? -16.840 2.547 1.949 1.00 75.00 110 THR A C 1
ATOM 861 O O . THR A 1 110 ? -16.248 1.709 1.261 1.00 75.00 110 THR A O 1
ATOM 864 N N . PRO A 1 111 ? -17.686 3.431 1.379 1.00 77.88 111 PRO A N 1
ATOM 865 C CA . PRO A 1 111 ? -17.994 3.372 -0.053 1.00 77.88 111 PRO A CA 1
ATOM 866 C C . PRO A 1 111 ? -16.800 3.729 -0.954 1.00 77.88 111 PRO A C 1
ATOM 868 O O . PRO A 1 111 ? -16.704 3.231 -2.077 1.00 77.88 111 PRO A O 1
ATOM 871 N N . TYR A 1 112 ? -15.861 4.552 -0.479 1.00 80.06 112 TYR A N 1
ATOM 872 C CA . TYR A 1 112 ? -14.717 4.997 -1.281 1.00 80.06 112 TYR A CA 1
ATOM 873 C C . TYR A 1 112 ? -13.500 4.077 -1.174 1.00 80.06 112 TYR A C 1
ATOM 875 O O . TYR A 1 112 ? -12.637 4.124 -2.049 1.00 80.06 112 TYR A O 1
ATOM 883 N N . VAL A 1 113 ? -13.426 3.210 -0.160 1.00 81.62 113 VAL A N 1
ATOM 884 C CA . VAL A 1 113 ? -12.288 2.294 0.045 1.00 81.62 113 VAL A CA 1
ATOM 885 C C . VAL A 1 113 ? -12.088 1.360 -1.142 1.00 81.62 113 VAL A C 1
ATOM 887 O O . VAL A 1 113 ? -10.956 1.173 -1.584 1.00 81.62 113 VAL A O 1
ATOM 890 N N . LEU A 1 114 ? -13.168 0.798 -1.695 1.00 81.31 114 LEU A N 1
ATOM 891 C CA . LEU A 1 114 ? -13.075 -0.089 -2.858 1.00 81.31 114 LEU A CA 1
ATOM 892 C C . LEU A 1 114 ? -12.540 0.650 -4.086 1.00 81.31 114 LEU A C 1
ATOM 894 O O . LEU A 1 114 ? -11.635 0.157 -4.758 1.00 81.31 114 LEU A O 1
ATOM 898 N N . ILE A 1 115 ? -13.048 1.857 -4.342 1.00 85.25 115 ILE A N 1
ATOM 899 C CA . ILE A 1 115 ? -12.591 2.702 -5.451 1.00 85.25 115 ILE A CA 1
ATOM 900 C C . ILE A 1 115 ? -11.114 3.062 -5.256 1.00 85.25 115 ILE A C 1
ATOM 902 O O . ILE A 1 115 ? -10.313 2.922 -6.179 1.00 85.25 115 ILE A O 1
ATOM 906 N N . PHE A 1 116 ? -10.731 3.463 -4.042 1.00 84.62 116 PHE A N 1
ATOM 907 C CA . PHE A 1 116 ? -9.351 3.800 -3.711 1.00 84.62 116 PHE A CA 1
ATOM 908 C C . PHE A 1 116 ? -8.415 2.594 -3.850 1.00 84.62 116 PHE A C 1
ATOM 910 O O . PHE A 1 116 ? -7.318 2.739 -4.380 1.00 84.62 116 PHE A O 1
ATOM 917 N N . CYS A 1 117 ? -8.859 1.396 -3.467 1.00 85.88 117 CYS A N 1
ATOM 918 C CA . CYS A 1 117 ? -8.116 0.152 -3.654 1.00 85.88 117 CYS A CA 1
ATOM 919 C C . CYS A 1 117 ? -7.851 -0.142 -5.137 1.00 85.88 117 CYS A C 1
ATOM 921 O O . CYS A 1 117 ? -6.708 -0.400 -5.518 1.00 85.88 117 CYS A O 1
ATOM 923 N N . VAL A 1 118 ? -8.875 -0.020 -5.990 1.00 87.50 118 VAL A N 1
ATOM 924 C CA . VAL A 1 118 ? -8.727 -0.195 -7.445 1.00 87.50 118 VAL A CA 1
ATOM 925 C C . VAL A 1 118 ? -7.756 0.836 -8.018 1.00 87.50 118 VAL A C 1
ATOM 927 O O . VAL A 1 118 ? -6.842 0.470 -8.756 1.00 87.50 118 VAL A O 1
ATOM 930 N N . ILE A 1 119 ? -7.897 2.110 -7.639 1.00 88.38 119 ILE A N 1
ATOM 931 C CA . ILE A 1 119 ? -6.988 3.181 -8.068 1.00 88.38 119 ILE A CA 1
ATOM 932 C C . ILE A 1 119 ? -5.551 2.882 -7.629 1.00 88.38 119 ILE A C 1
ATOM 934 O O . ILE A 1 119 ? -4.635 2.988 -8.442 1.00 88.38 119 ILE A O 1
ATOM 938 N N . CYS A 1 120 ? -5.342 2.465 -6.377 1.00 87.94 120 CYS A N 1
ATOM 939 C CA . CYS A 1 120 ? -4.025 2.101 -5.860 1.00 87.94 120 CYS A CA 1
ATOM 940 C C . CYS A 1 120 ? -3.417 0.936 -6.640 1.00 87.94 120 CYS A C 1
ATOM 942 O O . CYS A 1 120 ? -2.256 1.020 -7.030 1.00 87.94 120 CYS A O 1
ATOM 944 N N . ALA A 1 121 ? -4.186 -0.121 -6.907 1.00 86.31 121 ALA A N 1
ATOM 945 C CA . ALA A 1 121 ? -3.710 -1.275 -7.663 1.00 86.31 121 ALA A CA 1
ATOM 946 C C . ALA A 1 121 ? -3.309 -0.886 -9.094 1.00 86.31 121 ALA A C 1
ATOM 948 O O . ALA A 1 121 ? -2.211 -1.221 -9.543 1.00 86.31 121 ALA A O 1
ATOM 949 N N . VAL A 1 122 ? -4.158 -0.117 -9.785 1.00 89.06 122 VAL A N 1
ATOM 950 C CA . VAL A 1 122 ? -3.876 0.379 -11.140 1.00 89.06 122 VAL A CA 1
ATOM 951 C C . VAL A 1 122 ? -2.634 1.267 -11.142 1.00 89.06 122 VAL A C 1
ATOM 953 O O . VAL A 1 122 ? -1.746 1.067 -11.968 1.00 89.06 122 VAL A O 1
ATOM 956 N N . LEU A 1 123 ? -2.525 2.205 -10.197 1.00 89.00 123 LEU A N 1
ATOM 957 C CA . LEU A 1 123 ? -1.360 3.081 -10.077 1.00 89.00 123 LEU A CA 1
ATOM 958 C C . LEU A 1 123 ? -0.085 2.314 -9.745 1.00 89.00 123 LEU A C 1
ATOM 960 O O . LEU A 1 123 ? 0.962 2.634 -10.297 1.00 89.00 123 LEU A O 1
ATOM 964 N N . PHE A 1 124 ? -0.150 1.304 -8.880 1.00 86.06 124 PHE A N 1
ATOM 965 C CA . PHE A 1 124 ? 1.012 0.505 -8.499 1.00 86.06 124 PHE A CA 1
ATOM 966 C C . PHE A 1 124 ? 1.548 -0.295 -9.694 1.00 86.06 124 PHE A C 1
ATOM 968 O O . PHE A 1 124 ? 2.749 -0.279 -9.965 1.00 86.06 124 PHE A O 1
ATOM 975 N N . VAL A 1 125 ? 0.651 -0.916 -10.469 1.00 86.38 125 VAL A N 1
ATOM 976 C CA . VAL A 1 125 ? 1.003 -1.643 -11.698 1.00 86.38 125 VAL A CA 1
ATOM 977 C C . VAL A 1 125 ? 1.520 -0.686 -12.775 1.00 86.38 125 VAL A C 1
ATOM 979 O O . VAL A 1 125 ? 2.566 -0.930 -13.374 1.00 86.38 125 VAL A O 1
ATOM 982 N N . PHE A 1 126 ? 0.832 0.431 -13.004 1.00 87.88 126 PHE A N 1
ATOM 983 C CA . PHE A 1 126 ? 1.244 1.425 -13.994 1.00 87.88 126 PHE A CA 1
ATOM 984 C C . PHE A 1 126 ? 2.596 2.059 -13.640 1.00 87.88 126 PHE A C 1
ATOM 986 O O . PHE A 1 126 ? 3.465 2.210 -14.502 1.00 87.88 126 PHE A O 1
ATOM 993 N N . SER A 1 127 ? 2.807 2.355 -12.356 1.00 86.75 127 SER A N 1
ATOM 994 C CA . SER A 1 127 ? 4.075 2.861 -11.838 1.00 86.75 127 SER A CA 1
ATOM 995 C C . SER A 1 127 ? 5.213 1.871 -12.071 1.00 86.75 127 SER A C 1
ATOM 997 O O . SER A 1 127 ? 6.293 2.288 -12.495 1.00 86.75 127 SER A O 1
ATOM 999 N N . TYR A 1 128 ? 4.974 0.565 -11.897 1.00 83.19 128 TYR A N 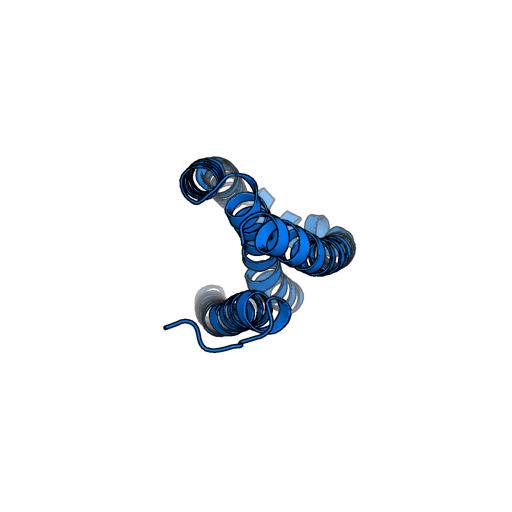1
ATOM 1000 C CA . TYR A 1 128 ? 5.969 -0.463 -12.204 1.00 83.19 128 TYR A CA 1
ATOM 1001 C C . TYR A 1 128 ? 6.415 -0.391 -13.669 1.00 83.19 128 TYR A C 1
ATOM 1003 O O . TYR A 1 128 ? 7.610 -0.245 -13.936 1.00 83.19 128 TYR A O 1
ATOM 1011 N N . PHE A 1 129 ? 5.474 -0.397 -14.617 1.00 83.56 129 PHE A N 1
ATOM 1012 C CA . PHE A 1 129 ? 5.803 -0.333 -16.046 1.00 83.56 129 PHE A CA 1
ATOM 1013 C C . PHE A 1 129 ? 6.561 0.945 -16.415 1.00 83.56 129 PHE A C 1
ATOM 1015 O O . PHE A 1 129 ? 7.603 0.883 -17.072 1.00 83.56 129 PHE A O 1
ATOM 1022 N N . LEU A 1 130 ? 6.096 2.105 -15.947 1.00 84.19 130 LEU A N 1
ATOM 1023 C CA . LEU A 1 130 ? 6.779 3.371 -16.209 1.00 84.19 130 LEU A CA 1
ATOM 1024 C C . LEU A 1 130 ? 8.160 3.457 -15.542 1.00 84.19 130 LEU A C 1
ATOM 1026 O O . LEU A 1 130 ? 9.067 4.084 -16.096 1.00 84.19 130 LEU A O 1
ATOM 1030 N N . SER A 1 131 ? 8.339 2.818 -14.384 1.00 81.69 131 SER A N 1
ATOM 1031 C CA . SER A 1 131 ? 9.628 2.731 -13.690 1.00 81.69 131 SER A CA 1
ATOM 1032 C C . SER A 1 131 ? 10.633 1.886 -14.476 1.00 81.69 131 SER A C 1
ATOM 1034 O O . SER A 1 131 ? 11.789 2.284 -14.597 1.00 81.69 131 SER A O 1
ATOM 1036 N N . VAL A 1 132 ? 10.199 0.768 -15.071 1.00 80.19 132 VAL A N 1
ATOM 1037 C CA . VAL A 1 132 ? 11.039 -0.056 -15.963 1.00 80.19 132 VAL A CA 1
ATOM 1038 C C . VAL A 1 132 ? 11.461 0.739 -17.203 1.00 80.19 132 VAL A C 1
ATOM 1040 O O . VAL A 1 132 ? 12.641 0.732 -17.566 1.00 80.19 132 VAL A O 1
ATOM 1043 N N . VAL A 1 133 ? 10.530 1.470 -17.827 1.00 82.38 133 VAL A N 1
ATOM 1044 C CA . VAL A 1 133 ? 10.834 2.334 -18.983 1.00 82.38 133 VAL A CA 1
ATOM 1045 C C . VAL A 1 133 ? 11.804 3.453 -18.592 1.00 82.38 133 VAL A C 1
ATOM 1047 O O . VAL A 1 133 ? 12.759 3.728 -19.315 1.00 82.38 133 VAL A O 1
ATOM 1050 N N . GLY A 1 134 ? 11.592 4.084 -17.434 1.00 73.50 134 GLY A N 1
ATOM 1051 C CA . GLY A 1 134 ? 12.467 5.137 -16.916 1.00 73.50 134 GLY A CA 1
ATOM 1052 C C . GLY A 1 134 ? 13.878 4.643 -16.590 1.00 73.50 134 GLY A C 1
ATOM 1053 O O . GLY A 1 134 ? 14.846 5.341 -16.879 1.00 73.50 134 GLY A O 1
ATOM 1054 N N . TYR A 1 135 ? 14.004 3.432 -16.040 1.00 72.69 135 TYR A N 1
ATOM 1055 C CA . TYR A 1 135 ? 15.297 2.810 -15.750 1.00 72.69 135 TYR A CA 1
ATOM 1056 C C . TYR A 1 135 ? 16.057 2.453 -17.034 1.00 72.69 135 TYR A C 1
ATOM 1058 O O . TYR A 1 135 ? 17.226 2.797 -17.166 1.00 72.69 135 TYR A O 1
ATOM 1066 N N . SER A 1 136 ? 15.368 1.882 -18.026 1.00 72.00 136 SER A N 1
ATOM 1067 C CA . SER A 1 136 ? 15.975 1.489 -19.310 1.00 72.00 136 SER A CA 1
ATOM 1068 C C . SER A 1 136 ? 16.416 2.672 -20.184 1.00 72.00 136 SER A C 1
ATOM 1070 O O . SER A 1 136 ? 17.133 2.467 -21.151 1.00 72.00 136 SER A O 1
ATOM 1072 N N . ARG A 1 137 ? 15.977 3.904 -19.882 1.00 65.62 137 ARG A N 1
ATOM 1073 C CA . ARG A 1 137 ? 16.454 5.134 -20.547 1.00 65.62 137 ARG A CA 1
ATOM 1074 C C . ARG A 1 137 ? 17.737 5.707 -19.938 1.00 65.62 137 ARG A C 1
ATOM 1076 O O . ARG A 1 137 ? 18.301 6.629 -20.521 1.00 65.62 137 ARG A O 1
ATOM 1083 N N . LYS A 1 138 ? 18.096 5.283 -18.723 1.00 58.88 138 LYS A N 1
ATOM 1084 C CA . LYS A 1 138 ? 19.241 5.811 -17.964 1.00 58.88 138 LYS A CA 1
ATOM 1085 C C . LYS A 1 138 ? 20.476 4.913 -18.045 1.00 58.88 138 LYS A C 1
ATOM 1087 O O . LYS A 1 138 ? 21.555 5.399 -17.715 1.00 58.88 138 LYS A O 1
ATOM 1092 N N . GLU A 1 139 ? 20.307 3.654 -18.445 1.00 52.53 139 GLU A N 1
ATOM 1093 C CA . GLU A 1 139 ? 21.388 2.786 -18.937 1.00 52.53 139 GLU A CA 1
ATOM 1094 C C . GLU A 1 139 ? 21.688 3.084 -20.409 1.00 52.53 139 GLU A C 1
ATOM 1096 O O . GLU A 1 139 ? 22.884 3.031 -20.770 1.00 52.53 139 GLU A O 1
#

Foldseek 3Di:
DDDPDQLLRVLVVVLVVLVVVLVVLLVVLVVVVVVVCVVVVDDDVLVSVVSSLCSRLVSLLLVLVLLLCCLAVNDVRSVVVVVVVVVVVVVVVVLVVPPVSVVCVSVVCVVCSVVSVVVSVVSNVVSSVSSSVSNVVVD

pLDDT: mean 77.34, std 9.65, range [38.22, 89.06]